Protein AF-A0A1J3HA57-F1 (afdb_monomer)

Structure (mmCIF, N/CA/C/O backbone):
data_AF-A0A1J3HA57-F1
#
_entry.id   AF-A0A1J3HA57-F1
#
loop_
_atom_site.group_PDB
_atom_site.id
_atom_site.type_symbol
_atom_site.label_atom_id
_atom_site.label_alt_id
_atom_site.label_comp_id
_atom_site.label_asym_id
_atom_site.label_entity_id
_atom_site.label_seq_id
_atom_site.pdbx_PDB_ins_code
_atom_site.Cartn_x
_atom_site.Cartn_y
_atom_site.Cartn_z
_atom_site.occupancy
_atom_site.B_iso_or_equiv
_atom_site.auth_seq_id
_atom_site.auth_comp_id
_atom_site.auth_asym_id
_atom_site.auth_atom_id
_atom_site.pdbx_PDB_model_num
ATOM 1 N N . CYS A 1 1 ? 11.795 10.901 22.768 1.00 76.19 1 CYS A N 1
ATOM 2 C CA . CYS A 1 1 ? 12.132 9.620 23.432 1.00 76.19 1 CYS A CA 1
ATOM 3 C C . CYS A 1 1 ? 11.021 8.579 23.275 1.00 76.19 1 CYS A C 1
ATOM 5 O O . CYS A 1 1 ? 11.330 7.481 22.846 1.00 76.19 1 CYS A O 1
ATOM 7 N N . TYR A 1 2 ? 9.749 8.915 23.535 1.00 92.94 2 TYR A N 1
ATOM 8 C CA . TYR A 1 2 ? 8.647 7.933 23.524 1.00 92.94 2 TYR A CA 1
ATOM 9 C C . TYR A 1 2 ? 8.119 7.506 22.144 1.00 92.94 2 TYR A C 1
ATOM 11 O O . TYR A 1 2 ? 7.549 6.432 22.038 1.00 92.94 2 TYR A O 1
ATOM 19 N N . GLN A 1 3 ? 8.347 8.290 21.084 1.00 92.50 3 GLN A N 1
ATOM 20 C CA . GLN A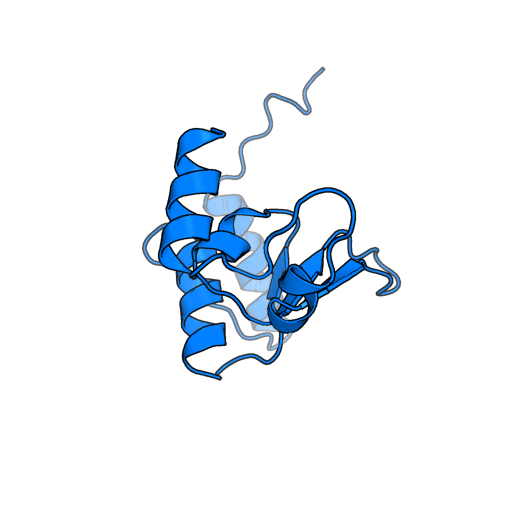 1 3 ? 7.814 8.000 19.739 1.00 92.50 3 GLN A CA 1
ATOM 21 C C . GLN A 1 3 ? 8.194 6.610 19.198 1.00 92.50 3 GLN A C 1
ATOM 23 O O . GLN A 1 3 ? 7.387 5.983 18.531 1.00 92.50 3 GLN A O 1
ATOM 28 N N . LYS A 1 4 ? 9.396 6.107 19.514 1.00 92.12 4 LYS A N 1
ATOM 29 C CA . LYS A 1 4 ? 9.861 4.779 19.073 1.00 92.12 4 LYS A CA 1
ATOM 30 C C . LYS A 1 4 ? 9.208 3.604 19.814 1.00 92.12 4 LYS A C 1
ATOM 32 O O . LYS A 1 4 ? 9.441 2.466 19.439 1.00 92.12 4 LYS A O 1
ATOM 37 N N . ALA A 1 5 ? 8.472 3.875 20.889 1.00 94.31 5 ALA A N 1
ATOM 38 C CA . ALA A 1 5 ? 7.799 2.874 21.716 1.00 94.31 5 ALA A CA 1
ATOM 39 C C . ALA A 1 5 ? 6.271 2.937 21.564 1.00 94.31 5 ALA A C 1
ATOM 41 O O . ALA A 1 5 ? 5.548 2.374 22.382 1.00 94.31 5 ALA A O 1
ATOM 42 N N . VAL A 1 6 ? 5.781 3.673 20.563 1.00 94.81 6 VAL A N 1
ATOM 43 C CA . VAL A 1 6 ? 4.358 3.708 20.235 1.00 94.81 6 VAL A CA 1
ATOM 44 C C . VAL A 1 6 ? 4.012 2.415 19.511 1.00 94.81 6 VAL A C 1
ATOM 46 O O . VAL A 1 6 ? 4.603 2.113 18.479 1.00 94.81 6 VAL A O 1
ATOM 49 N N . ASP A 1 7 ? 3.050 1.686 20.061 1.00 95.19 7 ASP A N 1
ATOM 50 C CA . ASP A 1 7 ? 2.438 0.518 19.440 1.00 95.19 7 ASP A CA 1
ATOM 51 C C . ASP A 1 7 ? 0.995 0.857 19.055 1.00 95.19 7 ASP A C 1
ATOM 53 O O . ASP A 1 7 ? 0.266 1.482 19.834 1.00 95.19 7 ASP A O 1
ATOM 57 N N . ILE A 1 8 ? 0.588 0.480 17.844 1.00 95.12 8 ILE A N 1
ATOM 58 C CA . ILE A 1 8 ? -0.770 0.723 17.353 1.00 95.12 8 ILE A CA 1
ATOM 59 C C . ILE A 1 8 ? -1.610 -0.510 17.663 1.00 95.12 8 ILE A C 1
ATOM 61 O O . ILE A 1 8 ? -1.620 -1.489 16.922 1.00 95.12 8 ILE A O 1
ATOM 65 N N . SER A 1 9 ? -2.328 -0.457 18.783 1.00 96.69 9 SER A N 1
ATOM 66 C CA . SER A 1 9 ? -3.149 -1.575 19.235 1.00 96.69 9 SER A CA 1
ATOM 67 C C . SER A 1 9 ? -4.453 -1.714 18.429 1.00 96.69 9 SER A C 1
ATOM 69 O O . SER A 1 9 ? -4.982 -0.731 17.893 1.00 96.69 9 SER A O 1
ATOM 71 N N . PRO A 1 10 ? -5.073 -2.910 18.427 1.00 96.62 10 PRO A N 1
ATOM 72 C CA . PRO A 1 10 ? -6.392 -3.107 17.828 1.00 96.62 10 PRO A CA 1
ATOM 73 C C . PRO A 1 10 ? -7.487 -2.198 18.407 1.00 96.62 10 PRO A C 1
ATOM 75 O O . PRO A 1 10 ? -8.435 -1.863 17.701 1.00 96.62 10 PRO A O 1
ATOM 78 N N . SER A 1 11 ? -7.373 -1.776 19.673 1.00 97.50 11 SER A N 1
ATOM 79 C CA . SER A 1 11 ? -8.338 -0.850 20.279 1.00 97.50 11 SER A CA 1
ATOM 80 C C . SER A 1 11 ? -8.260 0.544 19.654 1.00 97.50 11 SER A C 1
ATOM 82 O O . SER A 1 11 ? -9.301 1.126 19.367 1.00 97.50 11 SER A O 1
ATOM 84 N N . ILE A 1 12 ? -7.051 1.040 19.361 1.00 97.25 12 ILE A N 1
ATOM 85 C CA . ILE A 1 12 ? -6.848 2.323 18.669 1.00 97.25 12 ILE A CA 1
ATOM 86 C C . ILE A 1 12 ? -7.451 2.258 17.259 1.00 97.25 12 ILE A C 1
ATOM 88 O O . ILE A 1 12 ? -8.190 3.153 16.851 1.00 97.25 12 ILE A O 1
ATOM 92 N N . ALA A 1 13 ? -7.200 1.170 16.523 1.00 97.12 13 ALA A N 1
ATOM 93 C CA . ALA A 1 13 ? -7.803 0.966 15.205 1.00 97.12 13 ALA A CA 1
ATOM 94 C C . ALA A 1 13 ? -9.341 0.890 15.273 1.00 97.12 13 ALA A C 1
ATOM 96 O O . ALA A 1 13 ? -10.036 1.421 14.407 1.00 97.12 13 ALA A O 1
ATOM 97 N N . HIS A 1 14 ? -9.889 0.265 16.319 1.00 97.94 14 HIS A N 1
ATOM 98 C CA . HIS A 1 14 ? -11.332 0.173 16.523 1.00 97.94 14 HIS A CA 1
ATOM 99 C C . HIS A 1 14 ? -11.986 1.541 16.750 1.00 97.94 14 HIS A C 1
ATOM 101 O O . HIS A 1 14 ? -13.059 1.790 16.202 1.00 97.94 14 HIS A O 1
ATOM 107 N N . GLU A 1 15 ? -11.351 2.434 17.512 1.00 98.25 15 GLU A N 1
ATOM 108 C CA . GLU A 1 15 ? -11.834 3.808 17.708 1.00 98.25 15 GLU A CA 1
ATOM 109 C C . GLU A 1 15 ? -11.952 4.555 16.372 1.00 98.25 15 GLU A C 1
ATOM 111 O O . GLU A 1 15 ? -12.984 5.173 16.105 1.00 98.25 15 GLU A O 1
ATOM 116 N N . LEU A 1 16 ? -10.961 4.411 15.484 1.00 97.94 16 LEU A N 1
ATOM 117 C CA . LEU A 1 16 ? -11.023 4.971 14.132 1.00 97.94 16 LEU A CA 1
ATOM 118 C C . LEU A 1 16 ? -12.177 4.369 13.315 1.00 97.94 16 LEU A C 1
ATOM 120 O O . LEU A 1 16 ? -12.922 5.108 12.675 1.00 97.94 16 LEU A O 1
ATOM 124 N N . ILE A 1 17 ? -12.382 3.049 13.375 1.00 98.38 17 ILE A N 1
ATOM 125 C CA . ILE A 1 17 ? -13.493 2.372 12.683 1.00 98.38 17 ILE A CA 1
ATOM 126 C C . ILE A 1 17 ? -14.857 2.930 13.115 1.00 98.38 17 ILE A C 1
ATOM 128 O O . ILE A 1 17 ? -15.751 3.068 12.279 1.00 98.38 17 ILE A O 1
ATOM 132 N N . GLN A 1 18 ? -15.045 3.270 14.395 1.00 98.50 18 GLN A N 1
ATOM 133 C CA . GLN A 1 18 ? -16.303 3.874 14.852 1.00 98.50 18 GLN A CA 1
ATOM 134 C C . GLN A 1 18 ? -16.553 5.237 14.200 1.00 98.50 18 GLN A C 1
ATOM 136 O O . GLN A 1 18 ? -17.684 5.513 13.805 1.00 98.50 18 GLN A O 1
ATOM 141 N N . VAL A 1 19 ? -15.511 6.056 14.036 1.00 98.44 19 VAL A N 1
ATOM 142 C CA . VAL A 1 19 ? -15.610 7.350 13.342 1.00 98.44 19 VAL A CA 1
ATOM 143 C C . VAL A 1 19 ? -15.900 7.145 11.854 1.00 98.44 19 VAL A C 1
ATOM 145 O O . VAL A 1 19 ? -16.817 7.768 11.330 1.00 98.44 19 VAL A O 1
ATOM 148 N N . LEU A 1 20 ? -15.210 6.215 11.183 1.00 98.38 20 LEU A N 1
ATOM 149 C CA . LEU A 1 20 ? -15.465 5.901 9.768 1.00 98.38 20 LEU A CA 1
ATOM 150 C C . LEU A 1 20 ? -16.925 5.490 9.526 1.00 98.38 20 LEU A C 1
ATOM 152 O O . LEU A 1 20 ? -17.547 5.952 8.574 1.00 98.38 20 LEU A O 1
ATOM 156 N N . ARG A 1 21 ? -17.507 4.688 10.428 1.00 98.19 21 ARG A N 1
ATOM 157 C CA . ARG A 1 21 ? -18.929 4.307 10.368 1.00 98.19 21 ARG A CA 1
ATOM 158 C C . ARG A 1 21 ? -19.872 5.501 10.515 1.00 98.19 21 ARG A C 1
ATOM 160 O O . ARG A 1 21 ? -20.892 5.535 9.837 1.00 98.19 21 ARG A O 1
ATOM 167 N N . GLN A 1 22 ? -19.560 6.452 11.395 1.00 98.44 22 GLN A N 1
ATOM 168 C CA . GLN A 1 22 ? -20.371 7.662 11.590 1.00 98.44 22 GLN A CA 1
ATOM 169 C C . GLN A 1 22 ? -20.333 8.568 10.355 1.00 98.44 22 GLN A C 1
ATOM 171 O O . GLN A 1 22 ? -21.366 9.093 9.945 1.00 98.44 22 GLN A O 1
ATOM 176 N N . GLU A 1 23 ? -19.163 8.679 9.729 1.00 98.44 23 GLU A N 1
ATOM 177 C CA . GLU A 1 23 ? -18.939 9.479 8.520 1.00 98.44 23 GLU A CA 1
ATOM 178 C C . GLU A 1 23 ? -19.350 8.756 7.221 1.00 98.44 23 GLU A C 1
ATOM 180 O O . GLU A 1 23 ? -19.217 9.316 6.136 1.00 98.44 23 GLU A O 1
ATOM 185 N N . ASN A 1 24 ? -19.887 7.530 7.308 1.00 98.00 24 ASN A N 1
ATOM 186 C CA . ASN A 1 24 ? -20.246 6.674 6.167 1.00 98.00 24 ASN A CA 1
ATOM 187 C 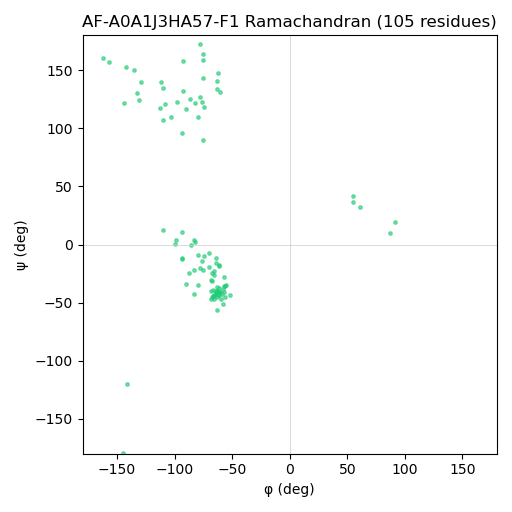C . ASN A 1 24 ? -19.079 6.430 5.190 1.00 98.00 24 ASN A C 1
ATOM 189 O O . ASN A 1 24 ? -19.257 6.443 3.972 1.00 98.00 24 ASN A O 1
ATOM 193 N N . VAL A 1 25 ? -17.882 6.204 5.732 1.00 98.19 25 VAL A N 1
ATOM 194 C CA . VAL A 1 25 ? -16.690 5.819 4.971 1.00 98.19 25 VAL A CA 1
ATOM 195 C C . VAL A 1 25 ? -16.511 4.305 5.052 1.00 98.19 2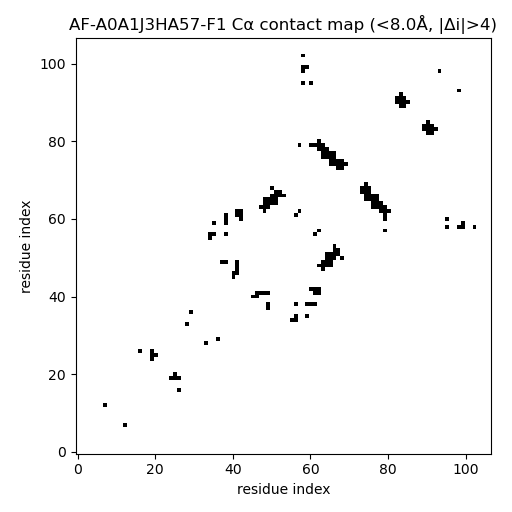5 VAL A C 1
ATOM 197 O O . VAL A 1 25 ? -16.392 3.738 6.142 1.00 98.19 25 VAL A O 1
ATOM 200 N N . ASP A 1 26 ? -16.476 3.652 3.890 1.00 97.69 26 ASP A N 1
ATOM 201 C CA . ASP A 1 26 ? -16.252 2.212 3.798 1.00 97.69 26 ASP A CA 1
ATOM 202 C C . ASP A 1 26 ? -14.869 1.828 4.333 1.00 97.69 26 ASP A C 1
ATOM 204 O O . ASP A 1 26 ? -13.866 2.507 4.104 1.00 97.69 26 ASP A O 1
ATOM 208 N N . TYR A 1 27 ? -14.807 0.701 5.039 1.00 97.12 27 TYR A N 1
ATOM 209 C CA . TYR A 1 27 ? -13.566 0.168 5.584 1.00 97.12 27 TYR A CA 1
ATOM 210 C C . TYR A 1 27 ? -13.539 -1.358 5.481 1.00 97.12 27 TYR A C 1
ATOM 212 O O . TYR A 1 27 ? -14.573 -2.029 5.517 1.00 97.12 27 TYR A O 1
ATOM 220 N N . VAL A 1 28 ? -12.332 -1.914 5.403 1.00 97.25 28 VAL A N 1
ATOM 221 C CA . VAL A 1 28 ? -12.080 -3.358 5.434 1.00 97.25 28 VAL A CA 1
ATOM 222 C C . VAL A 1 28 ? -10.942 -3.618 6.412 1.00 97.25 28 VAL A C 1
ATOM 224 O O . VAL A 1 28 ? -9.899 -2.975 6.338 1.00 97.25 28 VAL A O 1
ATOM 227 N N . VAL A 1 29 ? -11.138 -4.567 7.328 1.00 97.75 29 VAL A N 1
ATOM 228 C CA . VAL A 1 29 ? -10.051 -5.093 8.164 1.00 97.75 29 VAL A CA 1
ATOM 229 C C . VAL A 1 29 ? -9.452 -6.282 7.426 1.00 97.75 29 VAL A C 1
ATOM 231 O O . VAL A 1 29 ? -10.154 -7.261 7.168 1.00 97.75 29 VAL A O 1
ATOM 234 N N . ALA A 1 30 ? -8.178 -6.179 7.048 1.00 97.62 30 ALA A N 1
ATOM 235 C CA . ALA A 1 30 ? -7.471 -7.267 6.388 1.00 97.62 30 ALA A CA 1
ATOM 236 C C . ALA A 1 30 ? -7.386 -8.500 7.313 1.00 97.62 30 ALA A C 1
ATOM 238 O O . ALA A 1 30 ? -7.285 -8.346 8.531 1.00 97.62 30 ALA A O 1
ATOM 239 N N . PRO A 1 31 ? -7.407 -9.728 6.766 1.00 97.00 31 PRO A N 1
ATOM 240 C CA . PRO A 1 31 ? -7.232 -10.938 7.572 1.00 97.00 31 PRO A CA 1
ATOM 241 C C . PRO A 1 31 ? -5.816 -11.055 8.163 1.00 97.00 31 PRO A C 1
ATOM 243 O O . PRO A 1 31 ? -5.635 -11.721 9.179 1.00 97.00 31 PRO A O 1
ATOM 246 N N . TYR A 1 32 ? -4.839 -10.409 7.519 1.00 95.81 32 TYR A N 1
ATOM 247 C CA . TYR A 1 32 ? -3.435 -10.325 7.918 1.00 95.81 32 TYR A CA 1
ATOM 248 C C . TYR A 1 32 ? -2.919 -8.908 7.615 1.00 95.81 32 TYR A C 1
ATOM 250 O O . TYR A 1 32 ? -3.479 -7.939 8.121 1.00 95.81 32 TYR A O 1
ATOM 258 N N . GLU A 1 33 ? -1.897 -8.761 6.771 1.00 95.81 33 GLU A N 1
ATOM 259 C CA . GLU A 1 33 ? -1.342 -7.457 6.409 1.00 95.81 33 GLU A CA 1
ATOM 260 C C . GLU A 1 33 ? -2.229 -6.686 5.428 1.00 95.81 33 GLU A C 1
ATOM 262 O O . GLU A 1 33 ? -2.859 -7.246 4.520 1.00 95.81 33 GLU A O 1
ATOM 267 N N . ALA A 1 34 ? -2.269 -5.369 5.625 1.00 96.12 34 ALA A N 1
ATOM 268 C CA . ALA A 1 34 ? -3.053 -4.466 4.798 1.00 96.12 34 ALA A CA 1
ATOM 269 C C . ALA A 1 34 ? -2.506 -4.389 3.366 1.00 96.12 34 ALA A C 1
ATOM 271 O O . ALA A 1 34 ? -3.293 -4.247 2.434 1.00 96.12 34 ALA A O 1
ATOM 272 N N . ASP A 1 35 ? -1.199 -4.548 3.166 1.00 95.19 35 ASP A N 1
ATOM 273 C CA . ASP A 1 35 ? -0.524 -4.412 1.868 1.00 95.19 35 ASP A CA 1
ATOM 274 C C . ASP A 1 35 ? -1.035 -5.439 0.856 1.00 95.19 35 ASP A C 1
ATOM 276 O O . ASP A 1 35 ? -1.388 -5.096 -0.280 1.00 95.19 35 ASP A O 1
ATOM 280 N N . ALA A 1 36 ? -1.200 -6.688 1.301 1.00 94.12 36 ALA A N 1
ATOM 281 C CA . ALA A 1 36 ? -1.787 -7.757 0.502 1.00 94.12 36 ALA A CA 1
ATOM 282 C C . ALA A 1 36 ? -3.266 -7.486 0.179 1.00 94.12 36 ALA A C 1
ATOM 284 O O . ALA A 1 36 ? -3.695 -7.655 -0.965 1.00 94.12 36 ALA A O 1
ATOM 285 N N . GLN A 1 37 ? -4.049 -7.025 1.162 1.00 96.94 37 GLN A N 1
ATOM 286 C CA . GLN A 1 37 ? -5.469 -6.715 0.971 1.00 96.94 37 GLN A CA 1
ATOM 287 C C . GLN A 1 37 ? -5.670 -5.535 0.010 1.00 96.94 37 GLN A C 1
ATOM 289 O O . GLN A 1 37 ? -6.478 -5.625 -0.913 1.00 96.94 37 GLN A O 1
ATOM 294 N N . MET A 1 38 ? -4.935 -4.437 0.189 1.00 97.00 38 MET A N 1
ATOM 295 C CA . MET A 1 38 ? -5.018 -3.264 -0.683 1.00 97.00 38 MET A CA 1
ATOM 296 C C . MET A 1 38 ? -4.559 -3.606 -2.102 1.00 97.00 38 MET A C 1
ATOM 298 O O . MET A 1 38 ? -5.223 -3.229 -3.070 1.00 97.00 38 MET A O 1
ATOM 302 N N . THR A 1 39 ? -3.481 -4.383 -2.244 1.00 95.25 39 THR A N 1
ATOM 303 C CA . THR A 1 39 ? -3.030 -4.838 -3.565 1.00 95.25 39 THR A CA 1
ATOM 304 C C . THR A 1 39 ? -4.076 -5.723 -4.233 1.00 95.25 39 THR A C 1
ATOM 306 O O . THR A 1 39 ? -4.372 -5.517 -5.410 1.00 95.25 39 THR A O 1
ATOM 309 N N . PHE A 1 40 ? -4.715 -6.638 -3.495 1.00 95.81 40 PHE A N 1
ATOM 310 C CA . PHE A 1 40 ? -5.826 -7.440 -4.010 1.00 95.81 40 PHE A CA 1
ATOM 311 C C . PHE A 1 40 ? -6.971 -6.566 -4.550 1.00 95.81 40 PHE A C 1
ATOM 313 O O . PHE A 1 40 ? -7.473 -6.809 -5.651 1.00 95.81 40 PHE A O 1
ATOM 320 N N . LEU A 1 41 ? -7.363 -5.516 -3.822 1.00 97.00 41 LEU A N 1
ATOM 321 C CA . LEU A 1 41 ? -8.394 -4.574 -4.276 1.00 97.00 41 LEU A CA 1
ATOM 322 C C . LEU A 1 41 ? -7.979 -3.849 -5.566 1.00 97.00 41 LEU A C 1
ATOM 324 O O . LEU A 1 41 ? -8.793 -3.708 -6.479 1.00 97.00 41 LEU A O 1
ATOM 328 N N . ALA A 1 42 ? -6.713 -3.445 -5.684 1.00 95.31 42 ALA A N 1
ATOM 329 C CA . ALA A 1 42 ? -6.204 -2.781 -6.883 1.00 95.31 42 ALA A CA 1
ATOM 330 C C . ALA A 1 42 ? -6.149 -3.722 -8.101 1.00 95.31 42 ALA A C 1
ATOM 332 O O . ALA A 1 42 ? -6.633 -3.366 -9.177 1.00 95.31 42 ALA A O 1
ATOM 333 N N . ILE A 1 43 ? -5.626 -4.947 -7.957 1.00 93.62 43 ILE A N 1
ATOM 334 C CA . ILE A 1 43 ? -5.533 -5.904 -9.079 1.00 93.62 43 ILE A CA 1
ATOM 335 C C . ILE A 1 43 ? -6.912 -6.404 -9.531 1.00 93.62 43 ILE A C 1
ATOM 337 O O . ILE A 1 43 ? -7.111 -6.675 -10.716 1.00 93.62 43 ILE A O 1
ATOM 341 N N . THR A 1 44 ? -7.880 -6.485 -8.611 1.00 96.06 44 THR A N 1
ATOM 342 C CA . THR A 1 44 ? -9.279 -6.826 -8.921 1.00 96.06 44 THR A CA 1
ATOM 343 C C . THR A 1 44 ? -10.104 -5.628 -9.392 1.00 96.06 44 THR A C 1
ATOM 345 O O . THR A 1 44 ? -11.290 -5.787 -9.674 1.00 96.06 44 THR A O 1
ATOM 348 N N . LYS A 1 45 ? -9.476 -4.453 -9.555 1.00 95.25 45 LYS A N 1
ATOM 349 C CA . LYS A 1 45 ? -10.083 -3.210 -10.063 1.00 95.25 45 LYS A CA 1
ATOM 350 C C . LYS A 1 45 ? -11.232 -2.680 -9.203 1.00 95.25 45 LYS A C 1
ATOM 352 O O . LYS A 1 45 ? -12.168 -2.079 -9.722 1.00 95.25 45 LYS A O 1
ATOM 357 N N . GLN A 1 46 ? -11.161 -2.903 -7.895 1.00 97.12 46 GLN A N 1
ATOM 358 C CA . GLN A 1 46 ? -12.085 -2.307 -6.927 1.00 97.12 46 GLN A CA 1
ATOM 359 C C . GLN A 1 46 ? -11.665 -0.885 -6.533 1.00 97.12 46 GLN A C 1
ATOM 361 O O . GLN A 1 46 ? -12.501 -0.107 -6.089 1.00 97.12 46 GLN A O 1
ATOM 366 N N . VAL A 1 47 ? -10.384 -0.539 -6.713 1.00 96.94 47 VAL A N 1
ATOM 367 C CA . VAL A 1 47 ? -9.835 0.803 -6.467 1.00 96.94 47 VAL A CA 1
ATOM 368 C C . VAL A 1 47 ? -8.908 1.234 -7.606 1.00 96.94 47 VAL A C 1
ATOM 370 O O . VAL A 1 47 ? -8.255 0.395 -8.229 1.00 96.94 47 VAL A O 1
ATOM 373 N N . ASP A 1 48 ? -8.822 2.543 -7.855 1.00 96.44 48 ASP A N 1
ATOM 374 C CA . ASP A 1 48 ? -7.985 3.123 -8.920 1.00 96.44 48 ASP A CA 1
ATOM 375 C C . ASP A 1 48 ? -6.535 3.412 -8.491 1.00 96.44 48 ASP A C 1
ATOM 377 O O . ASP A 1 48 ? -5.635 3.511 -9.331 1.00 96.44 48 ASP A O 1
ATOM 381 N N . ALA A 1 49 ? -6.306 3.613 -7.192 1.00 96.69 49 ALA A N 1
ATOM 382 C CA . ALA A 1 49 ? -4.997 3.902 -6.616 1.00 96.69 49 ALA A CA 1
ATOM 383 C C . ALA A 1 49 ? -4.966 3.521 -5.132 1.00 96.69 49 ALA A C 1
ATOM 385 O O . ALA A 1 49 ? -6.005 3.499 -4.471 1.00 96.69 49 ALA A O 1
ATOM 386 N N . ILE A 1 50 ? -3.766 3.274 -4.609 1.00 97.75 50 ILE A N 1
ATOM 387 C CA . ILE A 1 50 ? -3.526 3.044 -3.179 1.00 97.75 50 ILE A CA 1
ATOM 388 C C . ILE A 1 50 ? -2.734 4.219 -2.611 1.00 97.75 50 ILE A C 1
ATOM 390 O O . ILE A 1 50 ? -1.814 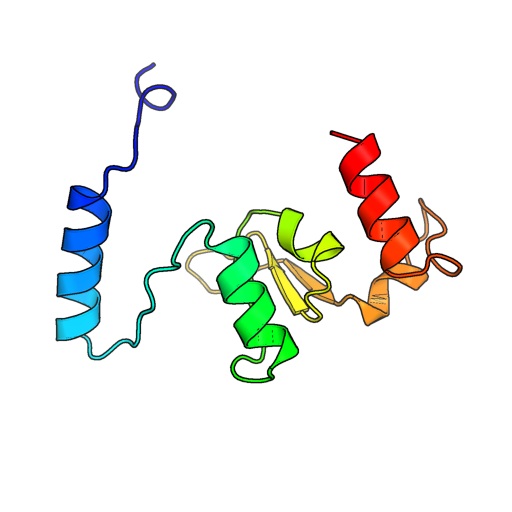4.708 -3.261 1.00 97.75 50 ILE A O 1
ATOM 394 N N . ILE A 1 51 ? -3.077 4.664 -1.404 1.00 97.94 51 ILE A N 1
ATOM 395 C CA . ILE A 1 51 ? -2.328 5.684 -0.664 1.00 97.94 51 ILE A CA 1
ATOM 396 C C . ILE A 1 51 ? -1.631 4.980 0.495 1.00 97.94 51 ILE A C 1
ATOM 398 O O . ILE A 1 51 ? -2.294 4.350 1.314 1.00 97.94 51 ILE A O 1
ATOM 402 N N . THR A 1 52 ? -0.307 5.058 0.547 1.00 97.38 52 THR A N 1
ATOM 403 C CA . THR A 1 52 ? 0.509 4.428 1.593 1.00 97.38 52 THR A CA 1
ATOM 404 C C . THR A 1 52 ? 1.900 5.059 1.609 1.00 97.38 52 THR A C 1
ATOM 406 O O . THR A 1 52 ? 2.308 5.673 0.627 1.00 97.38 52 THR A O 1
ATOM 409 N N . GLU A 1 53 ? 2.628 4.914 2.713 1.00 96.81 53 GLU A N 1
ATOM 410 C CA . GLU A 1 53 ? 4.065 5.222 2.782 1.00 96.81 53 GLU A CA 1
ATOM 411 C C . GLU A 1 53 ? 4.941 3.988 2.531 1.00 96.81 53 GLU A C 1
ATOM 413 O O . GLU A 1 53 ? 6.147 4.128 2.333 1.00 96.81 53 GLU A O 1
ATOM 418 N N . ASP A 1 54 ? 4.343 2.796 2.538 1.00 95.38 54 ASP A N 1
ATOM 419 C CA . ASP A 1 54 ? 5.052 1.530 2.411 1.00 95.38 54 ASP A CA 1
ATOM 420 C C . ASP A 1 54 ? 5.264 1.145 0.941 1.00 95.38 54 ASP A C 1
ATOM 422 O O . ASP A 1 54 ? 4.320 1.088 0.149 1.00 95.38 54 ASP A O 1
ATOM 426 N N . SER A 1 55 ? 6.513 0.891 0.553 1.00 94.19 55 SER A N 1
ATOM 427 C CA . SER A 1 55 ? 6.872 0.497 -0.810 1.00 94.19 55 SER A CA 1
ATOM 428 C C . SER A 1 55 ? 6.617 -0.976 -1.123 1.00 94.19 55 SER A C 1
ATOM 430 O O . SER A 1 55 ? 6.681 -1.346 -2.301 1.00 94.19 55 SER A O 1
ATOM 432 N N . ASP A 1 56 ? 6.282 -1.802 -0.134 1.00 93.19 56 ASP A N 1
ATOM 433 C CA . ASP A 1 56 ? 6.124 -3.254 -0.297 1.00 93.19 56 ASP A CA 1
ATOM 434 C C . ASP A 1 56 ? 4.967 -3.636 -1.234 1.00 93.19 56 ASP A C 1
ATOM 436 O O . ASP A 1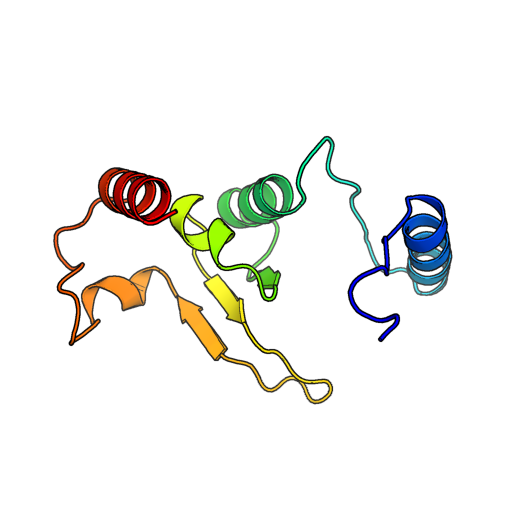 56 ? 4.937 -4.722 -1.810 1.00 93.19 56 ASP A O 1
ATOM 440 N N . LEU A 1 57 ? 4.058 -2.704 -1.532 1.00 93.88 57 LEU A N 1
ATOM 441 C CA . LEU A 1 57 ? 2.999 -2.900 -2.528 1.00 93.88 57 LEU A CA 1
ATOM 442 C C . LEU A 1 57 ? 3.512 -2.944 -3.977 1.00 93.88 57 LEU A C 1
ATOM 444 O O . LEU A 1 57 ? 2.809 -3.431 -4.870 1.00 93.88 57 LEU A O 1
ATOM 448 N N . ILE A 1 58 ? 4.719 -2.435 -4.240 1.00 93.56 58 ILE A N 1
ATOM 449 C CA . ILE A 1 58 ? 5.343 -2.470 -5.568 1.00 93.56 58 ILE A CA 1
ATOM 450 C C . ILE A 1 58 ? 5.603 -3.920 -6.011 1.00 93.56 58 ILE A C 1
ATOM 452 O O . ILE A 1 58 ? 5.096 -4.300 -7.074 1.00 93.56 58 ILE A O 1
ATOM 456 N N . PRO A 1 59 ? 6.340 -4.755 -5.247 1.00 92.62 59 PRO A N 1
ATOM 457 C CA . PRO A 1 59 ? 6.576 -6.147 -5.627 1.00 92.62 59 PRO A CA 1
ATOM 458 C C . PRO A 1 59 ? 5.303 -7.009 -5.625 1.00 92.62 59 PRO A C 1
ATOM 460 O O . PRO A 1 59 ? 5.241 -7.976 -6.384 1.00 92.62 59 PRO A O 1
ATOM 463 N N . PHE A 1 60 ? 4.250 -6.636 -4.883 1.00 88.12 60 PHE A N 1
ATOM 464 C CA . PHE A 1 60 ? 2.932 -7.286 -4.991 1.00 88.12 60 PHE A CA 1
ATOM 465 C C . PHE A 1 60 ? 2.187 -6.980 -6.307 1.00 88.12 60 PHE A C 1
ATOM 467 O O . PHE A 1 60 ? 1.161 -7.598 -6.596 1.00 88.12 60 PHE A O 1
ATOM 474 N N . GLY A 1 61 ? 2.697 -6.069 -7.143 1.00 87.62 61 GLY A N 1
ATOM 475 C CA . GLY A 1 61 ? 2.166 -5.803 -8.484 1.00 87.62 61 GLY A CA 1
ATOM 476 C C . GLY A 1 61 ? 1.103 -4.705 -8.547 1.00 87.62 61 GLY A C 1
ATOM 477 O O . GLY A 1 61 ? 0.362 -4.624 -9.537 1.00 87.62 61 GLY A O 1
ATOM 478 N N . CYS A 1 62 ? 1.025 -3.843 -7.529 1.00 93.44 62 CYS A N 1
ATOM 479 C CA . CYS A 1 62 ? 0.150 -2.679 -7.569 1.00 93.44 62 CYS A CA 1
ATOM 480 C C . CYS A 1 62 ? 0.518 -1.743 -8.738 1.00 93.44 62 CYS A C 1
ATOM 482 O O . CYS A 1 62 ? 1.677 -1.386 -8.951 1.00 93.44 62 CYS A O 1
ATOM 484 N N . GLN A 1 63 ? -0.492 -1.332 -9.510 1.00 92.50 63 GLN A N 1
ATOM 485 C CA . GLN A 1 63 ? -0.291 -0.537 -10.725 1.00 92.50 63 GLN A CA 1
ATOM 486 C C . GLN A 1 63 ? -0.064 0.949 -10.447 1.00 92.50 63 GLN A C 1
ATOM 488 O O . GLN A 1 63 ? 0.696 1.595 -11.177 1.00 92.50 63 GLN A O 1
ATOM 493 N N . ARG A 1 64 ? -0.725 1.495 -9.420 1.00 96.88 64 ARG A N 1
ATOM 494 C CA . ARG A 1 64 ? -0.681 2.918 -9.081 1.00 96.88 64 ARG A CA 1
ATOM 495 C C . ARG A 1 64 ? -0.722 3.130 -7.572 1.00 96.88 64 ARG A C 1
ATOM 497 O O . ARG A 1 64 ? -1.682 2.733 -6.913 1.00 96.88 64 ARG A O 1
ATOM 504 N N . ILE A 1 65 ? 0.301 3.801 -7.054 1.00 97.88 65 ILE A N 1
ATOM 505 C CA . ILE A 1 65 ? 0.454 4.108 -5.629 1.00 97.88 65 ILE A CA 1
ATOM 506 C C . ILE A 1 65 ? 0.734 5.605 -5.484 1.00 97.88 65 ILE A C 1
ATOM 508 O O . ILE A 1 65 ? 1.465 6.181 -6.287 1.00 97.88 65 ILE A O 1
ATOM 512 N N . ILE A 1 66 ? 0.150 6.244 -4.480 1.00 98.19 66 ILE A N 1
ATOM 513 C CA . ILE A 1 66 ? 0.406 7.636 -4.118 1.00 98.19 66 ILE A CA 1
ATOM 514 C C . ILE A 1 66 ? 1.154 7.622 -2.786 1.00 98.19 66 ILE A C 1
ATOM 516 O O . ILE A 1 66 ? 0.567 7.339 -1.743 1.00 98.19 66 ILE A O 1
ATOM 520 N N . PHE A 1 67 ? 2.448 7.928 -2.840 1.00 97.88 67 PHE A N 1
ATOM 521 C CA . PHE A 1 67 ? 3.325 8.010 -1.673 1.00 97.88 67 PHE A CA 1
ATOM 522 C C . PHE A 1 67 ? 3.389 9.431 -1.120 1.00 97.88 67 PHE A C 1
ATOM 524 O O . PHE A 1 67 ? 3.207 10.392 -1.873 1.00 97.88 67 PHE A O 1
ATOM 531 N N . LYS A 1 68 ? 3.754 9.595 0.156 1.00 96.38 68 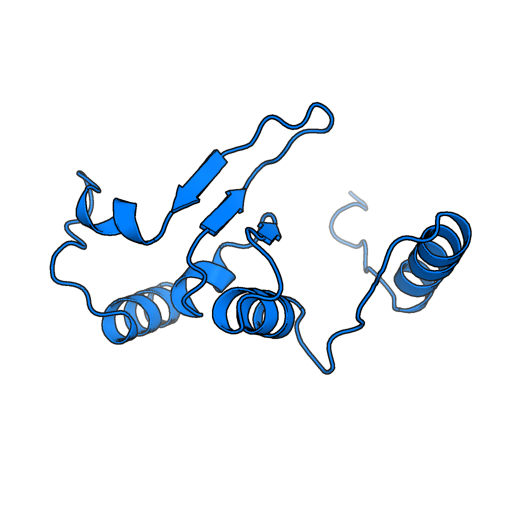LYS A N 1
ATOM 532 C CA . LYS A 1 68 ? 4.093 10.894 0.765 1.00 96.38 68 LYS A CA 1
ATOM 533 C C . LYS A 1 68 ? 2.993 11.935 0.596 1.00 96.38 68 LYS A C 1
ATOM 535 O O . LYS A 1 68 ? 3.290 13.103 0.345 1.00 96.38 68 LYS A O 1
ATOM 540 N N . MET A 1 69 ? 1.732 11.505 0.665 1.00 98.00 69 MET A N 1
ATOM 541 C CA . MET A 1 69 ? 0.604 12.408 0.473 1.00 98.00 69 MET A CA 1
ATOM 542 C C . MET A 1 69 ? 0.425 13.285 1.713 1.00 98.00 69 MET A C 1
ATOM 544 O O . MET A 1 69 ? 0.165 12.793 2.809 1.00 98.00 69 MET A O 1
ATOM 548 N N . ASP A 1 70 ? 0.560 14.596 1.544 1.00 97.19 70 ASP A N 1
ATOM 549 C CA . ASP A 1 70 ? 0.322 15.558 2.608 1.00 97.19 70 ASP A CA 1
ATOM 550 C C . ASP A 1 70 ? -1.181 15.804 2.842 1.00 97.19 70 ASP A C 1
ATOM 552 O O . ASP A 1 70 ? -2.060 15.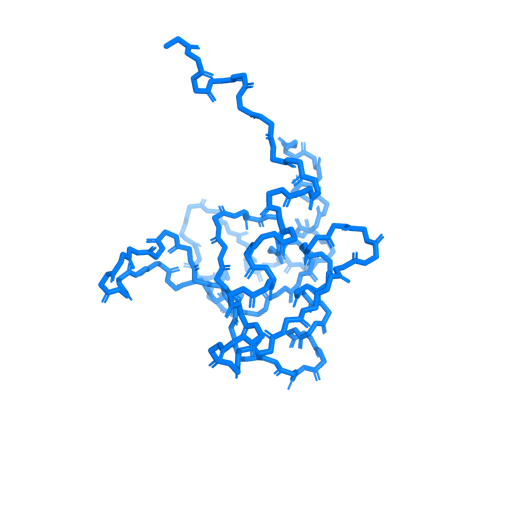377 2.090 1.00 97.19 70 ASP A O 1
ATOM 556 N N . LYS A 1 71 ? -1.489 16.557 3.900 1.00 96.75 71 LYS A N 1
ATOM 557 C CA . LYS A 1 71 ? -2.864 16.933 4.273 1.00 96.75 71 LYS A CA 1
ATOM 558 C C . LYS A 1 71 ? -3.592 17.822 3.253 1.00 96.75 71 LYS A C 1
ATOM 560 O O . LYS A 1 71 ? -4.783 18.067 3.417 1.00 96.75 71 LYS A O 1
ATOM 565 N N . PHE A 1 72 ? -2.884 18.359 2.263 1.00 97.19 72 PHE A N 1
ATOM 566 C CA . PHE A 1 72 ? -3.443 19.164 1.179 1.00 97.19 72 PHE A CA 1
ATOM 567 C C . PHE A 1 72 ? -3.631 18.341 -0.106 1.00 97.19 72 PHE A C 1
ATOM 569 O O . PHE A 1 72 ? -4.114 18.876 -1.101 1.00 97.19 72 PHE A O 1
ATOM 576 N N . GLY A 1 73 ? -3.286 17.049 -0.082 1.00 95.75 73 GLY A N 1
ATOM 577 C CA . GLY A 1 73 ? -3.409 16.135 -1.214 1.00 95.75 73 GLY A CA 1
ATOM 578 C C . GLY A 1 73 ? -2.204 16.137 -2.156 1.00 95.75 73 GLY A C 1
ATOM 579 O O . GLY A 1 73 ? -2.280 15.540 -3.229 1.00 95.75 73 GLY A O 1
ATOM 580 N N . HIS A 1 74 ? -1.08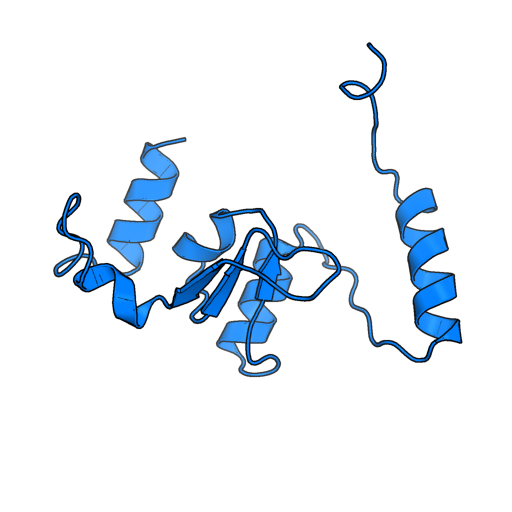9 16.779 -1.797 1.00 97.75 74 HIS A N 1
ATOM 581 C CA . HIS A 1 74 ? 0.137 16.693 -2.590 1.00 97.75 74 HIS A CA 1
ATOM 582 C C . HIS A 1 74 ? 0.888 15.415 -2.240 1.00 97.75 74 HIS A C 1
ATOM 584 O O . HIS A 1 74 ? 1.276 15.227 -1.094 1.00 97.75 74 HIS A O 1
ATOM 590 N N . GLY A 1 75 ? 1.137 14.562 -3.231 1.00 97.44 75 GLY A N 1
ATOM 591 C CA . GLY A 1 75 ? 1.894 13.325 -3.060 1.00 97.44 75 GLY A CA 1
ATOM 592 C C . GLY A 1 75 ? 2.743 12.987 -4.280 1.00 97.44 75 GLY A C 1
ATOM 593 O O . GLY A 1 75 ? 2.768 13.710 -5.279 1.00 97.44 75 GLY A O 1
ATOM 594 N N . VAL A 1 76 ? 3.447 11.865 -4.196 1.00 97.38 76 VAL A N 1
ATOM 595 C CA . VAL A 1 76 ? 4.298 11.311 -5.248 1.00 97.38 76 VAL A CA 1
ATOM 596 C C . VAL A 1 76 ? 3.564 10.154 -5.918 1.00 97.38 76 VAL A C 1
ATOM 598 O O . VAL A 1 76 ? 3.383 9.091 -5.333 1.00 97.38 76 VAL A O 1
ATOM 601 N N . ASP A 1 77 ? 3.150 10.369 -7.166 1.00 96.69 77 ASP A N 1
ATOM 602 C CA . ASP A 1 77 ? 2.445 9.374 -7.978 1.00 96.69 77 ASP A CA 1
ATOM 603 C C . ASP A 1 77 ? 3.428 8.361 -8.581 1.00 96.69 77 ASP A C 1
ATOM 605 O O . ASP A 1 77 ? 4.208 8.666 -9.491 1.00 96.69 77 ASP A O 1
ATOM 609 N N . PHE A 1 78 ? 3.365 7.135 -8.080 1.00 96.19 78 PHE A N 1
ATOM 610 C CA . PHE A 1 78 ? 4.040 5.975 -8.631 1.00 96.19 78 PHE A CA 1
ATOM 611 C C . PHE A 1 78 ? 3.117 5.240 -9.602 1.00 96.19 78 PHE A C 1
ATOM 613 O O . PHE A 1 78 ? 1.969 4.930 -9.287 1.00 96.19 78 PHE A O 1
ATOM 620 N N . GLN A 1 79 ? 3.644 4.912 -10.783 1.00 95.25 79 GLN A N 1
ATOM 621 C CA . GLN A 1 79 ? 2.960 4.079 -11.769 1.00 95.25 79 GLN A CA 1
ATOM 622 C C . GLN A 1 79 ? 3.904 2.978 -12.234 1.00 95.25 79 GLN A C 1
ATOM 624 O O . GLN A 1 79 ? 4.976 3.278 -12.768 1.00 95.25 79 GLN A O 1
ATOM 629 N N . ALA A 1 80 ? 3.483 1.720 -12.110 1.00 92.12 80 ALA A N 1
ATOM 630 C CA . ALA A 1 80 ? 4.288 0.567 -12.517 1.00 92.12 80 ALA A CA 1
ATOM 631 C C . ALA A 1 80 ? 4.715 0.655 -13.996 1.00 92.12 80 ALA A C 1
ATOM 633 O O . ALA A 1 80 ? 5.853 0.357 -14.346 1.00 92.12 80 ALA A O 1
ATOM 634 N N . SER A 1 81 ? 3.848 1.190 -14.863 1.00 92.00 81 SER A N 1
ATOM 635 C CA . SER A 1 81 ? 4.134 1.428 -16.289 1.00 92.00 81 SER A CA 1
ATOM 636 C C . SER A 1 81 ? 5.294 2.400 -16.559 1.00 92.00 81 SER A C 1
ATOM 638 O O . SER A 1 81 ? 5.836 2.429 -17.667 1.00 92.00 81 SER A O 1
ATOM 640 N N . LYS A 1 82 ? 5.692 3.209 -15.570 1.00 91.69 82 LYS A N 1
ATOM 641 C CA . LYS A 1 82 ? 6.818 4.148 -15.664 1.00 91.69 82 LYS A CA 1
ATOM 642 C C . LYS A 1 82 ? 8.136 3.558 -15.150 1.00 91.69 82 LYS A C 1
ATOM 644 O O . LYS A 1 82 ? 9.169 4.156 -15.440 1.00 91.69 82 LYS A O 1
ATOM 649 N N . LEU A 1 83 ? 8.136 2.399 -14.477 1.00 89.19 83 LEU A N 1
ATOM 650 C CA . LEU A 1 83 ? 9.357 1.735 -13.985 1.00 89.19 83 LEU A CA 1
ATOM 651 C C . LEU A 1 83 ? 10.432 1.538 -15.073 1.00 89.19 83 LEU A C 1
ATOM 653 O O . LEU A 1 83 ? 11.585 1.888 -14.818 1.00 89.19 83 LEU A O 1
ATOM 657 N N . PRO A 1 84 ? 10.102 1.098 -16.309 1.00 87.19 84 PRO A N 1
ATOM 658 C CA . PRO A 1 84 ? 11.094 0.953 -17.381 1.00 87.19 84 PRO A CA 1
ATOM 659 C C . PRO A 1 84 ? 11.797 2.253 -17.785 1.00 87.19 84 PRO A C 1
ATOM 661 O O . PRO A 1 84 ? 12.831 2.211 -18.443 1.00 87.19 84 PRO A O 1
ATOM 664 N N . LYS A 1 85 ? 11.226 3.415 -17.439 1.00 87.44 85 LYS A N 1
ATOM 665 C CA . LYS A 1 85 ? 11.783 4.737 -17.763 1.00 87.44 85 LYS A CA 1
ATOM 666 C C . LYS A 1 85 ? 12.798 5.218 -16.726 1.00 87.44 85 LYS A C 1
ATOM 668 O O . LYS A 1 85 ? 13.306 6.333 -16.864 1.00 87.44 85 LYS A O 1
ATOM 673 N N . ASN A 1 86 ? 13.059 4.431 -15.682 1.00 85.31 86 ASN A N 1
ATOM 674 C CA . ASN A 1 86 ? 14.046 4.787 -14.680 1.00 85.31 86 ASN A CA 1
ATOM 675 C C . ASN A 1 86 ? 15.448 4.870 -15.307 1.00 85.31 86 ASN A C 1
ATOM 677 O O . ASN A 1 86 ? 15.839 4.012 -16.096 1.00 85.31 86 ASN A O 1
ATOM 681 N N . LYS A 1 87 ? 16.190 5.935 -14.984 1.00 80.69 87 LYS A N 1
ATOM 682 C CA . LYS A 1 87 ? 17.491 6.226 -15.612 1.00 80.69 87 LYS A CA 1
ATOM 683 C C . LYS A 1 87 ? 18.664 5.590 -14.877 1.00 80.69 87 LYS A C 1
ATOM 685 O O . LYS A 1 87 ? 19.643 5.229 -15.516 1.00 80.69 87 LYS A O 1
ATOM 690 N N . GLU A 1 88 ? 18.574 5.493 -13.553 1.00 82.88 88 GLU A N 1
ATOM 691 C CA . GLU A 1 88 ? 19.679 5.019 -12.711 1.00 82.88 88 GLU A CA 1
ATOM 692 C C . GLU A 1 88 ? 19.738 3.491 -12.654 1.00 82.88 88 GLU A C 1
ATOM 694 O O . GLU A 1 88 ? 20.808 2.906 -12.791 1.00 82.88 88 GLU A O 1
ATOM 699 N N . LEU A 1 89 ? 18.577 2.840 -12.523 1.00 82.56 89 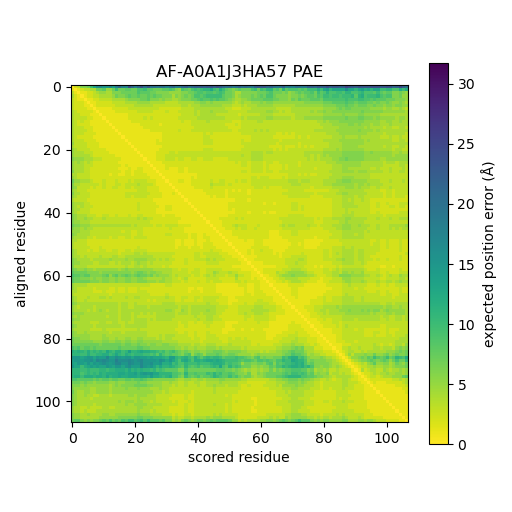LEU A N 1
ATOM 700 C CA . LEU A 1 89 ? 18.437 1.387 -12.592 1.00 82.56 89 LEU A CA 1
ATOM 701 C C . LEU A 1 89 ? 17.644 1.027 -13.843 1.00 82.56 89 LEU A C 1
ATOM 703 O O . LEU A 1 89 ? 16.473 1.391 -13.969 1.00 82.56 89 LEU A O 1
ATOM 707 N N . ASN A 1 90 ? 18.278 0.296 -14.761 1.00 84.06 90 ASN A N 1
ATOM 708 C CA . ASN A 1 90 ? 17.610 -0.191 -15.959 1.00 84.06 90 ASN A CA 1
ATOM 709 C C . ASN A 1 90 ? 16.693 -1.374 -15.613 1.00 84.06 90 ASN A C 1
ATOM 711 O O . ASN A 1 90 ? 17.101 -2.532 -15.662 1.00 84.06 90 ASN A O 1
ATOM 715 N N . LEU A 1 91 ? 15.439 -1.061 -15.292 1.00 85.25 91 LEU A N 1
ATOM 716 C CA . LEU A 1 91 ? 14.383 -2.037 -15.007 1.00 85.25 91 LEU A CA 1
ATOM 717 C C . LEU A 1 91 ? 13.551 -2.388 -16.252 1.00 85.25 91 LEU A C 1
ATOM 719 O O . LEU A 1 91 ? 12.508 -3.025 -16.143 1.00 85.25 91 LEU A O 1
ATOM 723 N N . SER A 1 92 ? 13.973 -1.972 -17.450 1.00 84.81 92 SER A N 1
ATOM 724 C CA . SER A 1 92 ? 13.171 -2.156 -18.669 1.00 84.81 92 SER A CA 1
ATOM 725 C C . SER A 1 92 ? 12.978 -3.619 -19.074 1.00 84.81 92 SER A C 1
ATOM 727 O O . SER A 1 92 ? 11.972 -3.950 -19.695 1.00 84.81 92 SER A O 1
ATOM 729 N N . SER A 1 93 ? 13.912 -4.493 -18.695 1.00 86.88 93 SER A N 1
ATOM 730 C CA . SER A 1 93 ? 13.856 -5.935 -18.943 1.00 86.88 93 SER A CA 1
ATOM 731 C C . SER A 1 93 ? 13.364 -6.747 -17.742 1.00 86.88 93 SER A C 1
ATOM 733 O O . SER A 1 93 ? 13.382 -7.975 -17.805 1.00 86.88 93 SER A O 1
ATOM 735 N N . PHE A 1 94 ? 12.973 -6.099 -16.640 1.00 89.81 94 PHE A N 1
ATOM 736 C CA . PHE A 1 94 ? 12.520 -6.805 -15.443 1.00 89.81 94 PHE A CA 1
ATOM 737 C C . PHE A 1 94 ? 11.088 -7.301 -15.633 1.00 89.81 94 PHE A C 1
ATOM 739 O O . PHE A 1 94 ? 10.179 -6.533 -15.951 1.00 89.81 94 PHE A O 1
ATOM 746 N N . SER A 1 95 ? 10.881 -8.595 -15.398 1.00 91.56 95 SER A N 1
ATOM 747 C CA . SER A 1 95 ? 9.543 -9.136 -15.171 1.00 91.56 95 SER A CA 1
ATOM 748 C C . SER A 1 95 ? 9.061 -8.779 -13.760 1.00 91.56 95 SER A C 1
ATOM 750 O O . SER A 1 95 ? 9.862 -8.446 -12.885 1.00 91.56 95 SER A O 1
ATOM 752 N N . SER A 1 96 ? 7.757 -8.902 -13.501 1.00 89.69 96 SER A N 1
ATOM 753 C CA . SER A 1 96 ? 7.209 -8.732 -12.146 1.00 89.69 96 SER A CA 1
ATOM 754 C C . SER A 1 96 ? 7.850 -9.690 -11.135 1.00 89.69 96 SER A C 1
ATOM 756 O O . SER A 1 96 ? 8.109 -9.293 -10.006 1.00 89.69 96 SER A O 1
ATOM 758 N N . GLN A 1 97 ? 8.177 -10.916 -11.559 1.00 93.81 97 GLN A N 1
ATOM 759 C CA . GLN A 1 97 ? 8.862 -11.900 -10.718 1.00 93.81 97 GLN A CA 1
ATOM 760 C C . GLN A 1 97 ? 10.292 -11.460 -10.371 1.00 93.81 97 GLN A C 1
ATOM 762 O O . GLN A 1 97 ? 10.688 -11.531 -9.214 1.00 93.81 97 GLN A O 1
ATOM 767 N N . MET A 1 98 ? 11.048 -10.945 -11.348 1.00 94.00 98 MET A N 1
ATOM 768 C CA . MET A 1 98 ? 12.398 -10.416 -11.103 1.00 94.00 98 MET A CA 1
ATOM 769 C C . MET A 1 98 ? 12.373 -9.204 -10.168 1.00 94.00 98 MET A C 1
ATOM 771 O O . MET A 1 98 ? 13.270 -9.043 -9.348 1.00 94.00 98 MET A O 1
ATOM 775 N N . LEU A 1 99 ? 11.349 -8.351 -10.284 1.00 92.50 99 LEU A N 1
ATOM 776 C CA . LEU A 1 99 ? 11.174 -7.204 -9.394 1.00 92.50 99 LEU A CA 1
ATOM 777 C C . LEU A 1 99 ? 10.880 -7.653 -7.956 1.00 92.50 99 LEU A C 1
ATOM 779 O O . LEU A 1 99 ? 11.494 -7.137 -7.028 1.00 92.50 99 LEU A O 1
ATOM 783 N N . LEU A 1 100 ? 9.998 -8.640 -7.785 1.00 94.19 100 LEU A N 1
ATOM 784 C CA . LEU A 1 100 ? 9.707 -9.254 -6.489 1.00 94.19 100 LEU A CA 1
ATOM 785 C C . LEU A 1 100 ? 10.969 -9.849 -5.855 1.00 94.19 100 LEU A C 1
ATOM 787 O O . LEU A 1 100 ? 11.289 -9.538 -4.712 1.00 94.19 100 LEU A O 1
ATOM 791 N N . GLU A 1 101 ? 11.709 -10.666 -6.602 1.00 95.62 101 GLU A N 1
ATOM 792 C CA . GLU A 1 101 ? 12.953 -11.282 -6.129 1.00 95.62 101 GLU A CA 1
ATOM 793 C C . GLU A 1 101 ? 14.001 -10.233 -5.753 1.00 95.62 101 GLU A C 1
ATOM 795 O O . GLU A 1 101 ? 14.656 -10.365 -4.722 1.00 95.62 101 GLU A O 1
ATOM 800 N N . MET A 1 102 ? 14.130 -9.165 -6.544 1.00 93.88 102 MET A N 1
ATOM 801 C CA . MET A 1 102 ? 15.025 -8.052 -6.236 1.00 93.88 102 MET A CA 1
ATOM 802 C C . MET A 1 102 ? 14.664 -7.385 -4.904 1.00 93.88 102 MET A C 1
ATOM 804 O O . MET A 1 102 ? 15.563 -7.173 -4.095 1.00 93.88 102 MET A O 1
ATOM 808 N N . CYS A 1 103 ? 13.382 -7.086 -4.667 1.00 94.44 103 CYS A N 1
ATOM 809 C CA . CYS A 1 103 ? 12.917 -6.496 -3.407 1.00 94.44 103 CYS A CA 1
ATOM 810 C C . CYS A 1 103 ? 13.141 -7.439 -2.216 1.00 94.44 103 CYS A C 1
ATOM 812 O O . CYS A 1 103 ? 13.629 -7.012 -1.182 1.00 94.44 103 CYS A O 1
ATOM 814 N N . ILE A 1 104 ? 12.876 -8.740 -2.367 1.00 96.38 104 ILE A N 1
ATOM 815 C CA . ILE A 1 104 ? 13.146 -9.722 -1.302 1.00 96.38 104 ILE A CA 1
ATOM 816 C C . ILE A 1 104 ? 14.645 -9.772 -0.966 1.00 96.38 104 ILE A C 1
ATOM 818 O O . ILE A 1 104 ? 15.025 -9.875 0.199 1.00 96.38 104 ILE A O 1
ATOM 822 N N . LEU A 1 105 ? 15.511 -9.723 -1.981 1.00 96.56 105 LEU A N 1
ATOM 823 C CA . LEU A 1 105 ? 16.962 -9.806 -1.803 1.00 96.56 105 LEU A CA 1
ATOM 824 C C . LEU A 1 105 ? 17.589 -8.513 -1.268 1.00 96.56 105 LEU A C 1
ATOM 826 O O . LEU A 1 105 ? 18.692 -8.575 -0.721 1.00 96.56 105 LEU A O 1
ATOM 830 N N . SER A 1 106 ? 16.933 -7.359 -1.422 1.00 94.75 106 SER A N 1
ATOM 831 C CA . SER A 1 106 ? 17.420 -6.092 -0.866 1.00 94.75 106 SER A CA 1
ATOM 832 C C . SER A 1 106 ? 17.202 -5.957 0.641 1.00 94.75 106 SER A C 1
ATOM 834 O O . SER A 1 106 ? 17.841 -5.092 1.245 1.00 94.75 106 SER A O 1
ATOM 836 N N . GLY A 1 107 ? 16.367 -6.825 1.228 1.00 88.50 107 GLY A N 1
ATOM 837 C CA . GLY A 1 107 ? 15.793 -6.612 2.560 1.00 88.50 107 GLY A CA 1
ATOM 838 C C . GLY A 1 107 ? 14.886 -5.393 2.562 1.00 88.50 107 GLY A C 1
ATOM 839 O O . GLY A 1 107 ? 14.843 -4.741 3.628 1.00 88.50 107 GLY A O 1
#

InterPro domains:
  IPR006084 XPG/Rad2 endonuclease [PR00853] (20-37)
  IPR006084 XPG/Rad2 endonuclease [PR00853] (41-61)
  IPR006084 XPG/Rad2 endonuclease [PR00853] (99-107)
  IPR006084 XPG/Rad2 endonuclease [PTHR11081] (1-107)
  IPR006086 XPG-I domain [PF00867] (24-107)
  IPR006086 XPG-I domain [SM00484] (21-91)
  IPR019974 XPG conserved site [PS00842] (24-38)
  IPR029060 PIN-like domain superfamily [SSF88723] (1-107)

Radius of gyration: 16.48 Å; Cα contacts (8 Å, |Δi|>4): 95; chains: 1; bounding box: 40×31×42 Å

Mean predicted aligned error: 3.71 Å

Solvent-accessible surface area (backbone atoms only — not comparable to full-atom values): 6634 Å² total; per-residue (Å²): 129,66,76,87,71,68,75,90,48,73,66,60,55,46,58,52,50,55,51,31,59,74,72,72,47,90,82,82,84,50,97,68,61,56,56,64,47,54,32,49,36,41,77,71,65,75,42,88,63,45,80,48,83,67,69,72,37,54,52,73,62,39,58,35,39,34,29,73,59,46,99,86,70,55,54,47,80,45,44,54,90,51,47,50,71,41,83,89,56,81,42,64,83,56,48,68,65,55,47,29,51,51,53,65,73,72,107

Secondary structure (DSSP, 8-state):
-GGGG----HHHHHHHHHHHHHTT------SS-HHHHHHHHHHTTS-S-EE-S-GGGTTTT-SEEEES--TTS--EEEEGGGGGG-SSS--TT--HHHHHHHHHHH-

Foldseek 3Di:
DCPVVDDCDPVNVVVVVVVCVVVVHDDDDDPDDPLLVVLVCQVVVVDVEAEDQDPLNVLVPRAWYWHPQDPVRDTDIDGNVCVCVDDPDRCVPPDSVNVNVVVVVVD

Nearest PDB structures (foldseek):
  5v0a-assembly1_Z  TM=9.651E-01  e=1.160E-07  Homo sapiens
  5v07-assembly1_Z  TM=9.628E-01  e=1.618E-07  Homo sapiens
  7mxx-assembly1_Z  TM=9.430E-01  e=1.514E-07  Homo sapiens
  4q0w-assembly1_A  TM=9.081E-01  e=8.416E-05  Saccharomyces cerevisiae S288C
  1rxw-assembly1_A  TM=7.340E-01  e=6.620E-04  Archaeoglobus fulgidus

Sequence (107 aa):
CYQKAVDISPSIAHELIQVLRQENVDYVVAPYEADAQMTFLAITKQVDAIITEDSDLIPFGCQRIIFKMDKFGHGVDFQASKLPKNKELNLSSFSSQMLLEMCILSG

Organism: Noccaea caerulescens (NCBI:txid107243)

pLDDT: mean 94.33, std 4.39, range [76.19, 98.5]